Protein AF-A0A4Z0F6C8-F1 (afdb_monomer_lite)

Sequence (82 aa):
MDMRNGRIFSAEELAKFKECMTPKEWEKEKSHYLEMEKPPTPRQLSRQPPKVGRNEPCPCGSGEKFKRCHLQALGYRPVEAE

Structure (mmCIF, N/CA/C/O backbone):
data_AF-A0A4Z0F6C8-F1
#
_entry.id   AF-A0A4Z0F6C8-F1
#
loop_
_atom_site.group_PDB
_atom_site.id
_atom_site.type_symbol
_atom_site.label_atom_id
_atom_site.label_alt_id
_atom_site.label_comp_id
_atom_site.label_asym_id
_atom_site.label_entity_id
_atom_site.label_seq_id
_atom_site.pdbx_PDB_ins_code
_atom_site.Cartn_x
_atom_site.Cartn_y
_atom_site.Cartn_z
_atom_site.occupancy
_atom_site.B_iso_or_equiv
_atom_site.auth_seq_id
_atom_site.auth_comp_id
_atom_site.auth_asym_id
_atom_site.auth_atom_id
_atom_site.pdbx_PDB_model_num
ATOM 1 N N . MET A 1 1 ? 5.135 0.431 -6.766 1.00 82.56 1 MET A N 1
ATOM 2 C CA . MET A 1 1 ? 4.726 0.928 -5.434 1.00 82.56 1 MET A CA 1
ATOM 3 C C . MET A 1 1 ? 5.250 2.343 -5.270 1.00 82.56 1 MET A C 1
ATOM 5 O O . MET A 1 1 ? 6.416 2.563 -5.568 1.00 82.56 1 MET A O 1
ATOM 9 N N . ASP A 1 2 ? 4.411 3.289 -4.853 1.00 87.25 2 ASP A N 1
ATOM 10 C CA . ASP A 1 2 ? 4.823 4.678 -4.599 1.00 87.25 2 ASP A CA 1
ATOM 11 C C . ASP A 1 2 ? 5.306 4.834 -3.157 1.00 87.25 2 ASP A C 1
ATOM 13 O O . ASP A 1 2 ? 4.588 4.544 -2.198 1.00 87.25 2 ASP A O 1
ATOM 17 N N . MET A 1 3 ? 6.549 5.277 -3.010 1.00 86.31 3 MET A N 1
ATOM 18 C CA . MET A 1 3 ? 7.225 5.415 -1.725 1.00 86.31 3 MET A CA 1
ATOM 19 C C . MET A 1 3 ? 6.742 6.622 -0.911 1.00 86.31 3 MET A C 1
ATOM 21 O O . MET A 1 3 ? 7.008 6.688 0.285 1.00 86.31 3 MET A O 1
ATOM 25 N N . ARG A 1 4 ? 6.014 7.570 -1.513 1.00 84.75 4 ARG A N 1
ATOM 26 C CA . ARG A 1 4 ? 5.513 8.773 -0.821 1.00 84.75 4 ARG A CA 1
ATOM 27 C C . ARG A 1 4 ? 4.275 8.496 0.019 1.00 84.75 4 ARG A C 1
ATOM 29 O O . ARG A 1 4 ? 4.065 9.121 1.052 1.00 84.75 4 ARG A O 1
ATOM 36 N N . ASN A 1 5 ? 3.425 7.592 -0.456 1.00 81.31 5 ASN A N 1
ATOM 37 C CA . ASN A 1 5 ? 2.106 7.331 0.124 1.00 81.31 5 ASN A CA 1
ATOM 38 C C . ASN A 1 5 ? 1.835 5.836 0.368 1.00 81.31 5 ASN A C 1
ATOM 40 O O . ASN A 1 5 ? 0.791 5.499 0.924 1.00 81.31 5 ASN A O 1
ATOM 44 N N . GLY A 1 6 ? 2.744 4.947 -0.042 1.00 82.19 6 GLY A N 1
ATOM 45 C CA .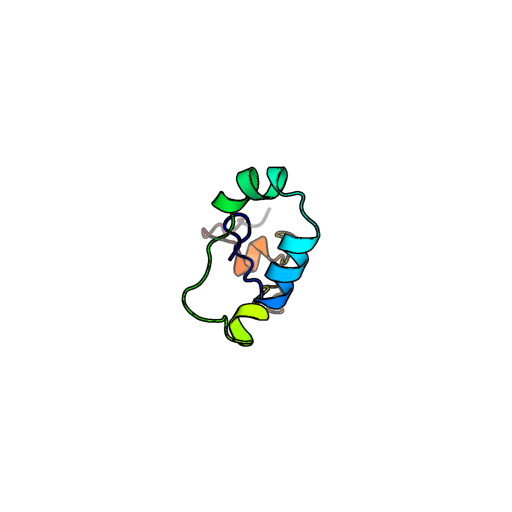 GLY A 1 6 ? 2.597 3.500 0.094 1.00 82.19 6 GLY A CA 1
ATOM 46 C C . GLY A 1 6 ? 1.573 2.878 -0.859 1.00 82.19 6 GLY A C 1
ATOM 47 O O . GLY A 1 6 ? 1.243 1.703 -0.701 1.00 82.19 6 GLY A O 1
ATOM 48 N N . ARG A 1 7 ? 1.050 3.625 -1.843 1.00 85.12 7 ARG A N 1
ATOM 49 C CA . ARG A 1 7 ? 0.068 3.115 -2.804 1.00 85.12 7 ARG A CA 1
ATOM 50 C C . ARG A 1 7 ? 0.717 2.079 -3.716 1.00 85.12 7 ARG A C 1
ATOM 52 O O . ARG A 1 7 ? 1.771 2.295 -4.321 1.00 85.12 7 ARG A O 1
ATOM 59 N N . ILE A 1 8 ? 0.047 0.942 -3.834 1.00 87.19 8 ILE A N 1
ATOM 60 C CA . ILE A 1 8 ? 0.393 -0.106 -4.787 1.00 87.19 8 ILE A CA 1
ATOM 61 C C . ILE A 1 8 ? -0.435 0.146 -6.047 1.00 87.19 8 ILE A C 1
ATOM 63 O O . ILE A 1 8 ? -1.652 0.275 -5.961 1.00 87.19 8 ILE A O 1
ATOM 67 N N . PHE A 1 9 ? 0.240 0.250 -7.189 1.00 85.12 9 PHE A N 1
ATOM 68 C CA . PHE A 1 9 ? -0.379 0.415 -8.503 1.00 85.12 9 PHE A CA 1
ATOM 69 C C . PHE A 1 9 ? -0.378 -0.921 -9.241 1.00 85.12 9 PHE A C 1
ATOM 71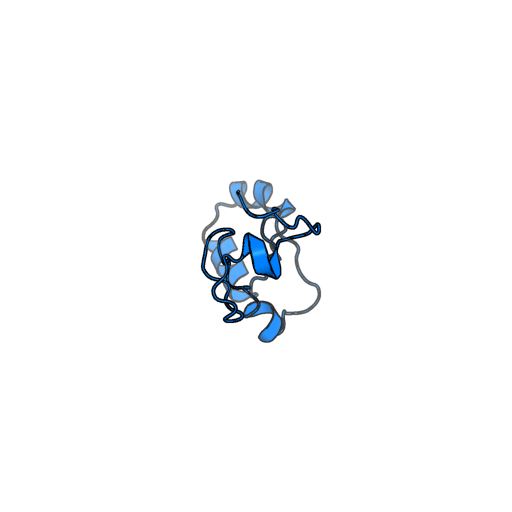 O O . PHE A 1 9 ? 0.576 -1.696 -9.105 1.00 85.12 9 PHE A O 1
ATOM 78 N N . SER A 1 10 ? -1.418 -1.181 -10.029 1.00 84.25 10 SER A N 1
ATOM 79 C CA . SER A 1 10 ? -1.400 -2.271 -11.005 1.00 84.25 10 SER A CA 1
ATOM 80 C C . SER A 1 10 ? -0.463 -1.946 -12.177 1.00 84.25 10 SER A C 1
ATOM 82 O O . SER A 1 10 ? -0.070 -0.794 -12.386 1.00 84.25 10 SER A O 1
ATOM 84 N N . ALA A 1 11 ? -0.110 -2.964 -12.967 1.00 82.31 11 ALA A N 1
ATOM 85 C CA . ALA A 1 11 ? 0.681 -2.769 -14.183 1.00 82.31 11 ALA A CA 1
ATOM 86 C C . ALA A 1 11 ? -0.011 -1.799 -15.163 1.00 82.31 11 ALA A C 1
ATOM 88 O O . ALA A 1 11 ? 0.645 -0.951 -15.763 1.00 82.31 11 ALA A O 1
ATOM 89 N N . GLU A 1 12 ? -1.339 -1.876 -15.263 1.00 83.25 12 GLU A N 1
ATOM 90 C CA . GLU A 1 12 ? -2.157 -1.017 -16.122 1.00 83.25 12 GLU A CA 1
ATOM 91 C C . GLU A 1 12 ? -2.220 0.428 -15.613 1.00 83.25 12 GLU A C 1
ATOM 93 O O . GLU A 1 12 ? -2.148 1.366 -16.404 1.00 83.25 12 GLU A O 1
ATOM 98 N N . GLU A 1 13 ? -2.328 0.632 -14.295 1.00 83.50 13 GLU A N 1
ATOM 99 C CA . GLU A 1 13 ? -2.289 1.973 -13.700 1.00 83.50 13 GLU A CA 1
ATOM 100 C C . GLU A 1 13 ? -0.924 2.636 -13.920 1.00 83.50 13 GLU A C 1
ATOM 102 O O . GLU A 1 13 ? -0.861 3.819 -14.252 1.00 83.50 13 GLU A O 1
ATOM 107 N N . LEU A 1 14 ? 0.168 1.877 -13.779 1.00 79.88 14 LEU A N 1
ATOM 108 C CA . LEU A 1 14 ? 1.514 2.394 -14.017 1.00 79.88 14 LEU A CA 1
ATOM 109 C C . LEU A 1 14 ? 1.754 2.697 -15.504 1.00 79.88 14 LEU A C 1
ATOM 111 O O . LEU A 1 14 ? 2.427 3.676 -15.812 1.00 79.88 14 LEU A O 1
ATOM 115 N N . ALA A 1 15 ? 1.204 1.894 -16.420 1.00 82.06 15 ALA A N 1
ATOM 116 C CA . ALA A 1 15 ? 1.271 2.158 -17.858 1.00 82.06 15 ALA A CA 1
ATOM 117 C C . ALA A 1 15 ? 0.560 3.471 -18.212 1.00 82.06 15 ALA A C 1
ATOM 119 O O . ALA A 1 15 ? 1.182 4.356 -18.791 1.00 82.06 15 ALA A O 1
ATOM 120 N N . LYS A 1 16 ? -0.677 3.656 -17.733 1.00 82.81 16 LYS A N 1
ATOM 121 C CA . LYS A 1 16 ? -1.423 4.913 -17.906 1.00 82.81 16 LYS A CA 1
ATOM 122 C C . LYS A 1 16 ? -0.673 6.114 -17.333 1.00 82.81 16 LYS A C 1
ATOM 124 O O . LYS A 1 16 ? -0.663 7.182 -17.934 1.00 82.81 16 LYS A O 1
ATOM 129 N N . PHE A 1 17 ? -0.026 5.935 -16.180 1.00 75.12 17 PHE A N 1
ATOM 130 C CA . PHE A 1 17 ? 0.769 6.987 -15.550 1.00 75.12 17 PHE A CA 1
ATOM 131 C C . PHE A 1 17 ? 2.019 7.353 -16.372 1.00 75.12 17 PHE A C 1
ATOM 133 O O . PHE A 1 17 ? 2.354 8.528 -16.509 1.00 75.12 17 PHE A O 1
ATOM 140 N N . LYS A 1 18 ? 2.683 6.358 -16.974 1.00 78.62 18 LYS A N 1
ATOM 141 C CA . LYS A 1 18 ? 3.815 6.571 -17.892 1.00 78.62 18 LYS A CA 1
ATOM 142 C C . LYS A 1 18 ? 3.392 7.288 -19.177 1.00 78.62 18 LYS A C 1
ATOM 144 O O . LYS A 1 18 ? 4.169 8.079 -19.694 1.00 78.62 18 LYS A O 1
ATOM 149 N N . GLU A 1 19 ? 2.185 7.031 -19.676 1.00 81.31 19 GLU A N 1
ATOM 150 C CA . GLU A 1 19 ? 1.659 7.666 -20.891 1.00 81.31 19 GLU A CA 1
ATOM 151 C C . GLU A 1 19 ? 1.278 9.140 -20.686 1.00 81.31 19 GLU A C 1
ATOM 153 O O . GLU A 1 19 ? 1.397 9.933 -21.618 1.00 81.31 19 GLU A O 1
ATOM 158 N N . CYS A 1 20 ? 0.841 9.535 -19.484 1.00 76.25 20 CYS A N 1
ATOM 159 C CA . CYS A 1 20 ? 0.439 10.919 -19.210 1.00 76.25 20 CYS A CA 1
ATOM 160 C C . CYS A 1 20 ? 1.583 11.851 -18.780 1.00 76.25 20 CYS A C 1
ATOM 162 O O . CYS A 1 20 ? 1.392 13.066 -18.771 1.00 76.25 20 CYS A O 1
ATOM 164 N N . MET A 1 21 ? 2.749 11.319 -18.406 1.00 79.81 21 MET A N 1
ATOM 165 C CA . MET A 1 21 ? 3.909 12.133 -18.026 1.00 79.81 21 MET A CA 1
ATOM 166 C C . MET A 1 21 ? 4.813 12.425 -19.219 1.00 79.81 21 MET A C 1
ATOM 168 O O . MET A 1 21 ? 5.036 11.573 -20.080 1.00 79.81 21 MET A O 1
ATOM 172 N N . THR A 1 22 ? 5.426 13.611 -19.236 1.00 81.00 22 THR A N 1
ATOM 173 C CA . THR A 1 22 ? 6.505 13.869 -20.191 1.00 81.00 22 THR A CA 1
ATOM 174 C C . THR A 1 22 ? 7.770 13.091 -19.792 1.00 81.00 22 THR A C 1
ATOM 176 O O . THR A 1 22 ? 8.029 12.886 -18.600 1.00 81.00 22 THR A O 1
ATOM 179 N N . PRO A 1 23 ? 8.634 12.701 -20.750 1.00 80.62 23 PRO A N 1
ATOM 180 C CA . PRO A 1 23 ? 9.860 11.952 -20.455 1.00 80.62 23 PRO A CA 1
ATOM 181 C C . PRO A 1 23 ? 10.782 12.624 -19.422 1.00 80.62 23 PRO A C 1
ATOM 183 O O . PRO A 1 23 ? 11.455 11.944 -18.652 1.00 80.62 23 PRO A O 1
ATOM 186 N N . LYS A 1 24 ? 10.788 13.964 -19.373 1.00 82.38 24 LYS A N 1
ATOM 187 C CA . LYS A 1 24 ? 11.588 14.745 -18.414 1.00 82.38 24 LYS A CA 1
ATOM 188 C C . LYS A 1 24 ? 11.034 14.695 -16.991 1.00 82.38 24 LYS A C 1
ATOM 190 O O . LYS A 1 24 ? 11.804 14.735 -16.036 1.00 82.38 24 LYS A O 1
ATOM 195 N N . GLU A 1 25 ? 9.717 14.626 -16.833 1.00 82.69 25 GLU A N 1
ATOM 196 C CA . GLU A 1 25 ? 9.090 14.526 -15.513 1.00 82.69 25 GLU A CA 1
ATOM 197 C C . GLU A 1 25 ? 9.262 13.120 -14.933 1.00 82.69 25 GLU A C 1
ATOM 199 O O . GLU A 1 25 ? 9.517 12.975 -13.737 1.00 82.69 25 GLU A O 1
ATOM 204 N N . TRP A 1 26 ? 9.212 12.093 -15.788 1.00 82.88 26 TRP A N 1
ATOM 205 C CA . TRP A 1 26 ? 9.456 10.710 -15.383 1.00 82.88 26 TRP A CA 1
ATOM 206 C C . TRP A 1 26 ? 10.848 10.520 -14.768 1.00 82.88 26 TRP A C 1
ATOM 208 O O . TRP A 1 26 ? 10.960 9.907 -13.713 1.00 82.88 26 TRP A O 1
ATOM 218 N N . GLU A 1 27 ? 11.903 11.087 -15.361 1.00 80.94 27 GLU A N 1
ATOM 219 C CA . GLU A 1 27 ? 13.276 11.019 -14.823 1.00 80.94 27 GLU A CA 1
ATOM 220 C C . GLU A 1 27 ? 13.370 11.538 -13.379 1.00 80.94 27 GLU A C 1
ATOM 222 O O . GLU A 1 27 ? 14.019 10.927 -12.530 1.00 80.94 27 GLU A O 1
ATOM 227 N N . LYS A 1 28 ? 12.672 12.640 -13.081 1.00 83.69 28 LYS A N 1
ATOM 228 C CA . LYS A 1 28 ? 12.647 13.247 -11.745 1.00 83.69 28 LYS A CA 1
ATOM 229 C C . LYS A 1 28 ? 11.838 12.416 -10.748 1.00 83.69 28 LYS A C 1
ATOM 231 O O . LYS A 1 28 ? 12.223 12.313 -9.585 1.00 83.69 28 LYS A O 1
ATOM 236 N N . GLU A 1 29 ? 10.717 11.847 -11.184 1.00 79.94 29 GLU A N 1
ATOM 237 C CA . GLU A 1 29 ? 9.802 11.108 -10.309 1.00 79.94 29 GLU A CA 1
ATOM 238 C C . GLU A 1 29 ? 10.125 9.614 -10.172 1.00 79.94 29 GLU A C 1
ATOM 240 O O . GLU A 1 29 ? 9.652 8.979 -9.229 1.00 79.94 29 GLU A O 1
ATOM 245 N N . LYS A 1 30 ? 10.955 9.039 -11.052 1.00 84.00 30 LYS A N 1
ATOM 246 C CA . LYS A 1 30 ? 11.303 7.607 -11.065 1.00 84.00 30 LYS A CA 1
ATOM 247 C C . LYS A 1 30 ? 11.839 7.106 -9.722 1.00 84.00 30 LYS A C 1
ATOM 249 O O . LYS A 1 30 ? 11.581 5.964 -9.360 1.00 84.00 30 LYS A O 1
ATOM 254 N N . SER A 1 31 ? 12.530 7.952 -8.958 1.00 84.81 31 SER A N 1
ATOM 255 C CA . SER A 1 31 ? 13.043 7.615 -7.620 1.00 84.81 31 SER A CA 1
ATOM 256 C C . SER A 1 31 ? 11.945 7.304 -6.594 1.00 84.81 31 SER A C 1
ATOM 258 O O . SER A 1 31 ? 12.200 6.597 -5.623 1.00 84.81 31 SER A O 1
ATOM 260 N N . HIS A 1 32 ? 10.723 7.800 -6.803 1.00 85.44 32 HIS A N 1
ATOM 261 C CA . HIS A 1 32 ? 9.590 7.580 -5.905 1.00 85.44 32 HIS A CA 1
ATOM 262 C C . HIS A 1 32 ? 8.794 6.312 -6.225 1.00 85.44 32 HIS A C 1
ATOM 264 O O . HIS A 1 32 ? 7.971 5.895 -5.407 1.00 85.44 32 HIS A O 1
ATOM 270 N N . TYR A 1 33 ? 9.029 5.684 -7.378 1.00 83.12 3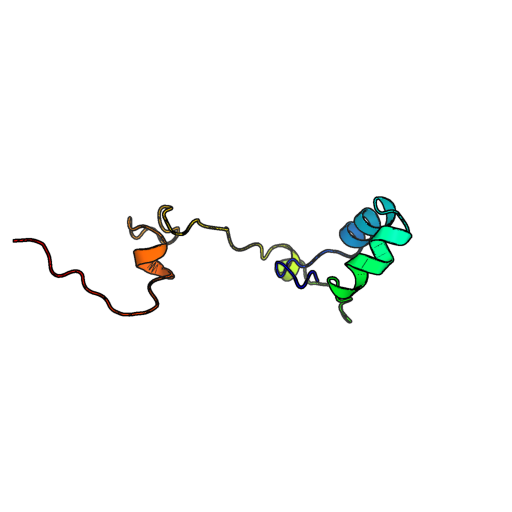3 TYR A N 1
ATOM 271 C CA . TYR A 1 33 ? 8.307 4.494 -7.810 1.00 83.12 33 TYR A CA 1
ATOM 272 C C . TYR A 1 33 ? 9.231 3.281 -7.829 1.00 83.12 33 TYR A C 1
ATOM 274 O O . TYR A 1 33 ? 10.136 3.181 -8.652 1.00 83.12 33 TYR A O 1
ATOM 282 N N . LEU A 1 34 ? 8.954 2.315 -6.956 1.00 84.38 34 LEU A N 1
ATOM 283 C CA . LEU A 1 34 ? 9.636 1.027 -6.969 1.00 84.38 34 LEU A CA 1
ATOM 284 C C . LEU A 1 34 ? 8.856 0.022 -7.824 1.00 84.38 34 LEU A C 1
ATOM 286 O O . LEU A 1 34 ? 7.653 -0.182 -7.610 1.00 84.38 34 LEU A O 1
ATOM 290 N N . GLU A 1 35 ? 9.538 -0.620 -8.768 1.00 81.50 35 GLU A N 1
ATOM 291 C CA . GLU A 1 35 ? 8.991 -1.752 -9.511 1.00 81.50 35 GLU A CA 1
ATOM 292 C C . GLU A 1 35 ? 8.990 -2.997 -8.616 1.00 81.50 35 GLU A C 1
ATOM 294 O O . GLU A 1 35 ? 9.962 -3.281 -7.919 1.00 81.50 35 GLU A O 1
ATOM 299 N N . MET A 1 36 ? 7.861 -3.702 -8.570 1.00 78.31 36 MET A N 1
ATOM 300 C CA . MET A 1 36 ? 7.735 -4.917 -7.770 1.00 78.31 36 MET A CA 1
ATOM 301 C C . MET A 1 36 ? 8.141 -6.124 -8.614 1.00 78.31 36 MET A C 1
ATOM 303 O O . MET A 1 36 ? 7.679 -6.258 -9.741 1.00 78.31 36 MET A O 1
ATOM 307 N N . GLU A 1 37 ? 8.926 -7.038 -8.042 1.00 82.19 37 GLU A N 1
ATOM 308 C CA . GLU A 1 37 ? 9.357 -8.273 -8.721 1.00 82.19 37 GLU A CA 1
ATOM 309 C C . GLU A 1 37 ? 8.186 -9.206 -9.066 1.00 82.19 37 GLU A C 1
ATOM 311 O O . GLU A 1 37 ? 8.258 -10.001 -10.000 1.00 82.19 37 GLU A O 1
ATOM 316 N N . LYS A 1 38 ? 7.098 -9.131 -8.291 1.00 84.56 38 LYS A N 1
ATOM 317 C CA . LYS A 1 38 ? 5.885 -9.931 -8.483 1.00 84.56 38 LYS A CA 1
ATOM 318 C C . LYS A 1 38 ? 4.683 -9.019 -8.707 1.00 84.56 38 LYS A C 1
ATOM 320 O O . LYS A 1 38 ? 4.584 -7.988 -8.031 1.00 84.56 38 LYS A O 1
ATOM 325 N N . PRO A 1 39 ? 3.739 -9.408 -9.585 1.00 83.25 39 PRO A N 1
ATOM 326 C CA . PRO A 1 39 ? 2.505 -8.660 -9.749 1.00 83.25 39 PRO A CA 1
ATOM 327 C C . PRO A 1 39 ? 1.738 -8.621 -8.417 1.00 83.25 39 PRO A C 1
ATOM 329 O O . PRO A 1 39 ? 1.685 -9.629 -7.701 1.00 83.25 39 PRO A O 1
ATOM 332 N N . PRO A 1 40 ? 1.159 -7.467 -8.047 1.00 84.44 40 PRO A N 1
ATOM 333 C CA . PRO A 1 40 ? 0.416 -7.344 -6.805 1.00 84.44 40 PRO A CA 1
ATOM 334 C C . PRO A 1 40 ? -0.850 -8.203 -6.857 1.00 84.44 40 PRO A C 1
ATOM 336 O O . PRO A 1 40 ? -1.560 -8.245 -7.859 1.00 84.44 40 PRO A O 1
ATOM 339 N N . THR A 1 41 ? -1.163 -8.875 -5.751 1.00 87.12 41 THR A N 1
ATOM 340 C CA . THR A 1 41 ? -2.426 -9.611 -5.626 1.00 87.12 41 THR A CA 1
ATOM 341 C C . THR A 1 41 ? -3.621 -8.645 -5.580 1.00 87.12 41 THR A C 1
ATOM 343 O O . THR A 1 41 ? -3.470 -7.508 -5.118 1.00 87.12 41 THR A O 1
ATOM 346 N N . PRO A 1 42 ? -4.842 -9.083 -5.948 1.00 83.88 42 PRO A N 1
ATOM 347 C CA . PRO A 1 42 ? -6.048 -8.252 -5.844 1.00 83.88 42 PRO A CA 1
ATOM 348 C C . PRO A 1 42 ? -6.252 -7.661 -4.442 1.00 83.88 42 PRO A C 1
ATOM 350 O O . PRO A 1 42 ? -6.657 -6.512 -4.286 1.00 83.88 42 PRO A O 1
ATOM 353 N N . ARG A 1 43 ? -5.878 -8.421 -3.403 1.00 82.31 43 ARG A N 1
ATOM 354 C CA . ARG A 1 43 ? -5.921 -7.972 -2.008 1.00 82.31 43 ARG A CA 1
ATOM 355 C C . ARG A 1 43 ? -4.898 -6.879 -1.688 1.00 82.31 43 ARG A C 1
ATOM 357 O O . ARG A 1 43 ? -5.127 -6.091 -0.780 1.00 82.31 43 ARG A O 1
ATOM 364 N N . GLN A 1 44 ? -3.759 -6.833 -2.374 1.00 82.19 44 GLN A N 1
ATOM 365 C CA . GLN A 1 44 ? -2.772 -5.760 -2.211 1.00 82.19 44 GLN A CA 1
ATOM 366 C C . GLN A 1 44 ? -3.226 -4.468 -2.896 1.00 82.19 44 GLN A C 1
ATOM 368 O O . GLN A 1 44 ? -2.997 -3.396 -2.345 1.00 82.19 44 GLN A O 1
ATOM 373 N N . LEU A 1 45 ? -3.915 -4.570 -4.035 1.00 81.75 45 LEU A N 1
ATOM 374 C CA . LEU A 1 45 ? -4.493 -3.419 -4.737 1.00 81.75 45 LEU A CA 1
ATOM 375 C C . LEU A 1 45 ? -5.683 -2.809 -3.977 1.00 81.75 45 LEU A C 1
ATOM 377 O O . LEU A 1 45 ? -5.831 -1.591 -3.937 1.00 81.75 45 LEU A O 1
ATOM 381 N N . SER A 1 46 ? -6.500 -3.637 -3.317 1.00 75.12 46 SER A N 1
ATOM 382 C CA . SER A 1 46 ? -7.671 -3.176 -2.555 1.00 75.12 46 SER A CA 1
ATOM 383 C C . SER A 1 46 ? -7.356 -2.648 -1.151 1.00 75.12 46 SER A C 1
ATOM 385 O O . SER A 1 46 ? -8.234 -2.086 -0.495 1.00 75.12 46 SER A O 1
ATOM 387 N N . ARG A 1 47 ? -6.111 -2.791 -0.671 1.00 66.38 47 ARG A N 1
ATOM 388 C CA . ARG A 1 47 ? -5.642 -2.254 0.619 1.00 66.38 47 ARG A CA 1
ATOM 389 C C . ARG A 1 47 ? -5.432 -0.739 0.547 1.00 66.38 47 ARG A C 1
ATOM 391 O O . ARG A 1 47 ? -4.329 -0.240 0.735 1.00 66.38 47 ARG A O 1
ATOM 398 N N . GLN A 1 48 ? -6.503 0.006 0.326 1.00 61.19 48 GLN A N 1
ATOM 399 C CA . GLN A 1 48 ? -6.580 1.381 0.800 1.00 61.19 48 GLN A CA 1
ATOM 400 C C . GLN A 1 48 ? -7.228 1.297 2.183 1.00 61.19 48 GLN A C 1
ATOM 402 O O . GLN A 1 48 ? -8.440 1.082 2.252 1.00 61.19 48 GLN A O 1
ATOM 407 N N . PRO A 1 49 ? -6.477 1.384 3.301 1.00 61.44 49 PRO A N 1
ATOM 408 C CA . PRO A 1 49 ? -7.146 1.612 4.571 1.00 61.44 49 PRO A CA 1
ATOM 409 C C . PRO A 1 49 ? -7.987 2.884 4.398 1.00 61.44 49 PRO A C 1
ATOM 411 O O . PRO A 1 49 ? -7.485 3.846 3.798 1.00 61.44 49 PRO A O 1
ATOM 414 N N . PRO A 1 50 ? -9.251 2.913 4.860 1.00 62.44 50 PRO A N 1
ATOM 415 C CA . PRO A 1 50 ? -9.988 4.162 4.876 1.00 62.44 50 PRO A CA 1
ATOM 416 C C . PRO A 1 50 ? -9.101 5.168 5.601 1.00 62.44 50 PRO A C 1
ATOM 418 O O . PRO A 1 50 ? -8.651 4.911 6.721 1.00 62.44 50 PRO A O 1
ATOM 421 N N . LYS A 1 51 ? -8.774 6.276 4.928 1.00 68.69 51 LYS A N 1
ATOM 422 C CA . LYS A 1 51 ? -8.060 7.395 5.542 1.00 68.69 51 LYS A CA 1
ATOM 423 C C . LYS A 1 51 ? -9.032 8.066 6.504 1.00 68.69 51 LYS A C 1
ATOM 425 O O . LYS A 1 51 ? -9.528 9.145 6.223 1.00 68.69 51 LYS A O 1
ATOM 430 N N . VAL A 1 52 ? -9.349 7.383 7.599 1.00 76.38 52 VAL A N 1
ATOM 431 C CA . VAL A 1 52 ? -10.164 7.931 8.669 1.00 76.38 52 VAL A CA 1
ATOM 432 C C . VAL A 1 52 ? -9.355 9.056 9.296 1.00 76.38 52 VAL A C 1
ATOM 434 O O . VAL A 1 52 ? -8.239 8.873 9.798 1.00 76.38 52 VAL A O 1
ATOM 437 N N . GLY A 1 53 ? -9.893 10.263 9.188 1.00 81.31 53 GLY A N 1
ATOM 438 C CA . GLY A 1 53 ? -9.295 11.446 9.760 1.00 81.31 53 GLY A CA 1
ATOM 439 C C . GLY A 1 53 ? -9.140 11.276 11.266 1.00 81.31 53 GLY A C 1
ATOM 440 O O . GLY A 1 53 ? -9.983 10.699 11.949 1.00 81.31 53 GLY A O 1
ATOM 441 N N . ARG A 1 54 ? -8.072 11.844 11.830 1.00 81.00 54 ARG A N 1
ATOM 442 C CA . ARG A 1 54 ? -7.776 11.779 13.272 1.00 81.00 54 ARG A CA 1
ATOM 443 C C . ARG A 1 54 ? -8.990 12.178 14.146 1.00 81.00 54 ARG A C 1
ATOM 445 O O . ARG A 1 54 ? -9.170 11.651 15.238 1.00 81.00 54 ARG A O 1
ATOM 452 N N . ASN A 1 55 ? -9.841 13.092 13.682 1.00 83.88 55 ASN A N 1
ATOM 453 C CA . ASN A 1 55 ? -11.016 13.570 14.421 1.00 83.88 55 ASN A CA 1
ATOM 454 C C . ASN A 1 55 ? -12.355 12.931 14.007 1.00 83.88 55 ASN A C 1
ATOM 456 O O . ASN A 1 55 ? -13.362 13.265 14.630 1.00 83.88 55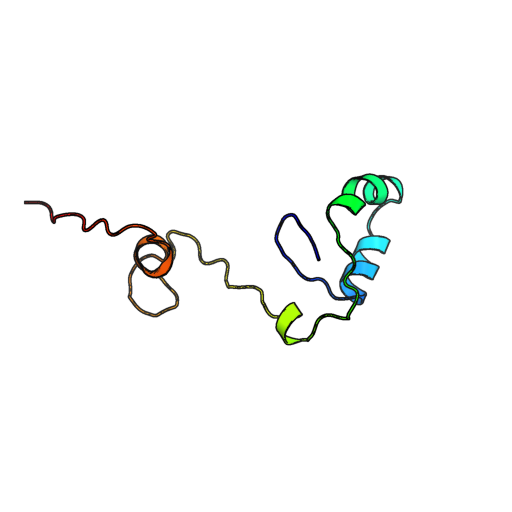 ASN A O 1
ATOM 460 N N . GLU A 1 56 ? -12.382 12.066 12.994 1.00 87.06 56 GLU A N 1
ATOM 461 C CA . GLU A 1 56 ? -13.606 11.410 12.518 1.00 87.06 56 GLU A CA 1
ATOM 462 C C . GLU A 1 56 ? -14.093 10.332 13.497 1.00 87.06 56 GLU A C 1
ATOM 464 O O . GLU A 1 56 ? -13.288 9.837 14.298 1.00 87.06 56 GLU A O 1
ATOM 469 N N . PRO A 1 57 ? -15.394 9.978 13.477 1.00 87.56 57 PRO A N 1
ATOM 470 C CA . PRO A 1 57 ? -15.904 8.862 14.266 1.00 87.56 57 PRO A CA 1
ATOM 471 C C . PRO A 1 57 ? -15.135 7.580 13.936 1.00 87.56 57 PRO A C 1
ATOM 473 O O . PRO A 1 57 ? -14.845 7.279 12.778 1.00 87.56 57 PRO A O 1
ATOM 476 N N . CYS A 1 58 ? -14.767 6.833 14.972 1.00 86.69 58 CYS A N 1
ATOM 477 C CA . CYS A 1 58 ? -13.976 5.628 14.810 1.00 86.69 58 CYS A CA 1
ATOM 478 C C . CYS A 1 58 ? -14.800 4.518 14.123 1.00 86.69 58 CYS A C 1
ATOM 480 O O . CYS A 1 58 ? -15.877 4.173 14.619 1.00 86.69 58 CYS A O 1
ATOM 482 N N . PRO A 1 59 ? -14.294 3.889 13.042 1.00 83.06 59 PRO A N 1
ATOM 483 C CA . PRO A 1 59 ? -15.028 2.866 12.293 1.00 83.06 59 PRO A CA 1
ATOM 484 C C . PRO A 1 59 ? -15.224 1.546 13.058 1.00 83.06 59 PRO A C 1
ATOM 486 O O . PRO A 1 59 ? -15.902 0.658 12.557 1.00 83.06 59 PRO A O 1
ATOM 489 N N . CYS A 1 60 ? -14.658 1.396 14.262 1.00 82.50 60 CYS A N 1
ATOM 490 C CA . CYS A 1 60 ? -14.905 0.234 15.123 1.00 82.50 60 CYS A CA 1
ATOM 491 C C . CYS A 1 60 ? -16.247 0.294 15.874 1.00 82.50 60 CYS A C 1
ATOM 493 O O . CYS A 1 60 ? -16.585 -0.659 16.570 1.00 82.50 60 CYS A O 1
ATOM 495 N N . GLY A 1 61 ? -16.984 1.409 15.784 1.00 81.44 61 GLY A N 1
ATOM 496 C CA . GLY A 1 61 ? -18.272 1.572 16.461 1.00 81.44 61 GLY A CA 1
ATOM 497 C C . GLY A 1 61 ? -18.184 1.983 17.934 1.00 81.44 61 GLY A C 1
ATOM 498 O O . GLY A 1 61 ? -19.189 1.933 18.630 1.00 81.44 61 GLY A O 1
ATOM 499 N N . SER A 1 62 ? -17.022 2.431 18.422 1.00 82.50 62 SER A N 1
ATOM 500 C CA . SER A 1 62 ? -16.858 2.881 19.817 1.00 82.50 62 SER A CA 1
ATOM 501 C C . SER A 1 62 ? -17.558 4.205 20.147 1.00 82.50 62 SER A C 1
ATOM 503 O O . SER A 1 62 ? -17.612 4.592 21.309 1.00 82.50 62 SER A O 1
ATOM 505 N N . GLY A 1 63 ? -18.036 4.944 19.140 1.00 85.56 63 GLY A N 1
ATOM 506 C CA . GLY A 1 63 ? -18.607 6.287 19.311 1.00 85.56 63 GLY A CA 1
ATOM 507 C C . GLY A 1 63 ? -17.570 7.387 19.585 1.00 85.56 63 GLY A C 1
ATOM 508 O O . GLY A 1 63 ? -17.906 8.569 19.578 1.00 85.56 63 GLY A O 1
ATOM 509 N N . GLU A 1 64 ? -16.295 7.035 19.770 1.00 85.94 64 GLU A N 1
ATOM 510 C CA . GLU A 1 64 ? -15.212 7.990 19.996 1.00 85.94 64 GLU A CA 1
ATOM 511 C C . GLU A 1 64 ? -14.537 8.435 18.691 1.00 85.94 64 GLU A C 1
ATOM 513 O O . GLU A 1 64 ? -14.612 7.776 17.653 1.00 85.94 64 GLU A O 1
ATOM 518 N N . LYS A 1 65 ? -13.814 9.562 18.739 1.00 87.44 65 LYS A N 1
ATOM 519 C CA . LYS A 1 65 ? -12.973 10.010 17.616 1.00 87.44 65 LYS A CA 1
ATOM 520 C C . LYS A 1 65 ? -11.838 9.009 17.383 1.00 87.44 65 LYS A C 1
ATOM 522 O O . LYS A 1 65 ? -11.229 8.548 18.349 1.00 87.44 65 LYS A O 1
ATOM 527 N N . PHE A 1 66 ? -11.471 8.752 16.127 1.00 87.56 66 PHE A N 1
ATOM 528 C CA . PHE A 1 66 ? -10.414 7.804 15.749 1.00 87.56 66 PHE A CA 1
ATOM 529 C C . PHE A 1 66 ? -9.103 8.029 16.524 1.00 87.56 66 PHE A C 1
ATOM 531 O O . PHE A 1 66 ? -8.456 7.070 16.950 1.00 87.56 66 PHE A O 1
ATOM 538 N N . LYS A 1 67 ? -8.764 9.292 16.836 1.00 86.56 67 LYS A N 1
ATOM 539 C CA . LYS A 1 67 ? -7.595 9.636 17.661 1.00 86.56 67 LYS A CA 1
ATOM 540 C C . LYS A 1 67 ? -7.591 9.130 19.091 1.00 86.56 67 LYS A C 1
ATOM 542 O O . LYS A 1 67 ? -6.512 8.960 19.640 1.00 86.56 67 LYS A O 1
ATOM 547 N 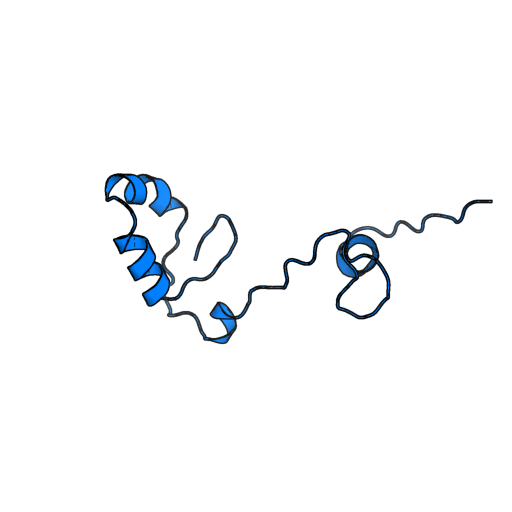N . ARG A 1 68 ? -8.773 9.004 19.688 1.00 83.69 68 ARG A N 1
ATOM 548 C CA . ARG A 1 68 ? -8.975 8.574 21.076 1.00 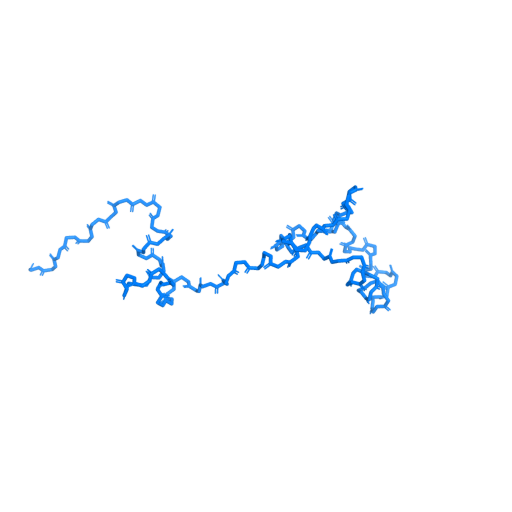83.69 68 ARG A CA 1
ATOM 549 C C . ARG A 1 68 ? -9.149 7.064 21.186 1.00 83.69 68 ARG A C 1
ATOM 551 O O . ARG A 1 68 ? -8.998 6.511 22.259 1.00 83.69 68 ARG A O 1
ATOM 558 N N . CYS A 1 69 ? -9.452 6.407 20.070 1.00 86.69 69 CYS A N 1
ATOM 559 C CA . CYS A 1 69 ? -9.699 4.976 20.043 1.00 86.69 69 CYS A CA 1
ATOM 560 C C . CYS A 1 69 ? -8.480 4.199 19.515 1.00 86.69 69 CYS A C 1
ATOM 562 O O . CYS A 1 69 ? -7.864 3.452 20.261 1.00 86.69 69 CYS A O 1
ATOM 564 N N . HIS A 1 70 ? -8.087 4.403 18.251 1.00 81.75 70 HIS A N 1
ATOM 565 C CA . HIS A 1 70 ? -7.066 3.575 17.585 1.00 81.75 70 HIS A CA 1
ATOM 566 C C . HIS A 1 70 ? -5.728 4.291 17.326 1.00 81.75 70 HIS A C 1
ATOM 568 O O . HIS A 1 70 ? -4.742 3.623 17.032 1.00 81.75 70 HIS A O 1
ATOM 574 N N . LEU A 1 71 ? -5.651 5.628 17.432 1.00 77.00 71 LEU A N 1
ATOM 575 C CA . LEU A 1 71 ? -4.372 6.367 17.315 1.00 77.00 71 LEU A CA 1
ATOM 576 C C . LEU A 1 71 ? -3.803 6.842 18.658 1.00 77.00 71 LEU A C 1
ATOM 578 O O . LEU A 1 71 ? -2.827 7.599 18.674 1.00 77.00 71 LEU A O 1
ATOM 582 N N . GLN A 1 72 ? -4.412 6.469 19.784 1.00 74.19 72 GLN A N 1
ATOM 583 C CA . GLN A 1 72 ? -3.918 6.887 21.090 1.00 74.19 72 GLN A CA 1
ATOM 584 C C . GLN A 1 72 ? -2.715 6.018 21.476 1.00 74.19 72 GLN A C 1
ATOM 586 O O . GLN A 1 72 ? -2.857 4.964 22.080 1.00 74.19 72 GLN A O 1
ATOM 591 N N . ALA A 1 73 ? -1.515 6.458 21.093 1.00 63.31 73 ALA A N 1
ATOM 592 C CA . ALA A 1 73 ? -0.273 5.721 21.329 1.00 63.31 73 ALA A CA 1
ATOM 593 C C . ALA A 1 73 ? 0.205 5.726 22.795 1.00 63.31 73 ALA A C 1
ATOM 595 O O . ALA A 1 73 ? 1.167 5.036 23.107 1.00 63.31 73 ALA A O 1
ATOM 596 N N . LEU A 1 74 ? -0.416 6.488 23.704 1.00 55.94 74 LEU A N 1
ATOM 597 C CA . LEU A 1 74 ? 0.017 6.601 25.101 1.00 55.94 74 LEU A CA 1
ATOM 598 C C . LEU A 1 74 ? -1.196 6.837 26.010 1.00 55.94 74 LEU A C 1
ATOM 600 O O . LEU A 1 74 ? -2.024 7.707 25.731 1.00 55.94 74 LEU A O 1
ATOM 604 N N . GLY A 1 75 ? -1.292 6.052 27.084 1.00 57.09 75 GLY A N 1
ATOM 605 C CA . GLY A 1 75 ? -2.392 6.010 28.052 1.00 57.09 75 GLY A CA 1
ATOM 606 C C . GLY A 1 75 ? -2.613 7.291 28.861 1.00 57.09 75 GLY A C 1
ATOM 607 O O . GLY A 1 75 ? -2.468 7.298 30.077 1.00 57.09 75 GLY A O 1
ATOM 608 N N . TYR A 1 76 ? -3.017 8.373 28.204 1.00 55.53 76 TYR A N 1
ATOM 609 C CA . TYR A 1 76 ? -3.539 9.565 28.860 1.00 55.53 76 TYR A CA 1
ATOM 610 C C . TYR A 1 76 ? -5.034 9.372 29.152 1.00 55.53 76 TYR A C 1
ATOM 612 O O . TYR A 1 76 ? -5.869 9.540 28.260 1.00 55.53 76 TYR A O 1
ATOM 620 N N . ARG A 1 77 ? -5.368 9.001 30.396 1.00 55.66 77 ARG A N 1
ATOM 621 C CA . ARG A 1 77 ? -6.690 9.280 30.975 1.00 55.66 77 ARG A CA 1
ATOM 622 C C . ARG A 1 77 ? -6.743 10.791 31.228 1.00 55.66 77 ARG A C 1
ATOM 624 O O . ARG A 1 77 ? -6.029 11.239 32.125 1.00 55.66 77 ARG A O 1
ATOM 631 N N . PRO A 1 78 ? -7.530 11.591 30.487 1.00 56.22 78 PRO A N 1
ATOM 632 C CA . PRO A 1 78 ? -7.911 12.889 31.015 1.00 56.22 78 PRO A CA 1
ATOM 633 C C . PRO A 1 78 ? -8.709 12.616 32.292 1.00 56.22 78 PRO A C 1
ATOM 635 O O . PRO A 1 78 ? -9.752 11.966 32.243 1.00 56.22 78 PRO A O 1
ATOM 638 N N . VAL A 1 79 ? -8.153 13.022 33.432 1.00 61.91 79 VAL A N 1
ATOM 639 C CA . VAL A 1 79 ? -8.892 13.084 34.691 1.00 61.91 79 VAL A CA 1
ATOM 640 C C . VAL A 1 79 ? -10.031 14.068 34.447 1.00 61.91 79 VAL A C 1
ATOM 642 O O . VAL A 1 79 ? -9.803 15.148 33.896 1.00 61.91 79 VAL A O 1
ATOM 645 N N . GLU A 1 80 ? -11.251 13.622 34.716 1.00 56.47 80 GLU A N 1
ATOM 646 C CA . GLU A 1 80 ? -12.463 14.401 34.503 1.00 56.47 80 GLU A CA 1
ATOM 647 C C . GLU A 1 80 ? -12.387 15.711 35.293 1.00 56.47 80 GLU A C 1
ATOM 649 O O . GLU A 1 80 ? -11.776 15.781 36.358 1.00 56.47 80 GLU A O 1
ATOM 654 N N . ALA A 1 81 ? -12.936 16.762 34.691 1.00 57.22 81 ALA A N 1
ATOM 655 C CA . ALA A 1 81 ? -13.041 18.071 35.300 1.00 57.22 81 ALA A CA 1
ATOM 656 C C . ALA A 1 81 ? -14.002 18.015 36.495 1.00 57.22 81 ALA A C 1
ATOM 658 O O . ALA A 1 81 ? -15.157 17.634 36.312 1.00 57.22 81 ALA A O 1
ATOM 659 N N . GLU A 1 82 ? -13.527 18.464 37.655 1.00 46.91 82 GLU A N 1
ATOM 660 C CA . GLU A 1 82 ? -14.319 19.011 38.765 1.00 46.91 82 GLU A CA 1
ATOM 661 C C . GLU A 1 82 ? -13.615 20.262 39.300 1.00 46.91 82 GLU A C 1
ATOM 663 O O . GLU A 1 82 ? -12.363 20.243 39.398 1.00 46.91 82 GLU A O 1
#

pLDDT: mean 78.41, std 9.82, range [46.91, 87.56]

Foldseek 3Di:
DFQVPLADDFPVRVVVVVVPDDPVVCVVRVVRDDDDPDGDDPVSNPPPDPPQDQQHQPPVPPRHGCVVPPVVPDDDDPDDDD

Secondary structure (DSSP, 8-state):
-BTTT-PPPPHHHHHHHHHHS-HHHHHHHGGGBPPPSSPPPHHHHS-------TTSBPTTS-SSBHHHHTS--S----PPP-

InterPro domains:
  IPR004027 SEC-C motif [PF02810] (54-71)

Organism: NCBI:txid2305248

Radius of gyration: 19.47 Å; chains: 1; bounding box: 32×29×60 Å